Protein AF-B6ILP6-F1 (afdb_monomer)

Radius of gyration: 19.05 Å; Cα contacts (8 Å, |Δi|>4): 87; chains: 1; bounding box: 50×46×53 Å

pLDDT: mean 76.8, std 21.11, range [36.78, 97.5]

Organism: Caenorhabditis briggsae (NCBI:txid6238)

Foldseek 3Di:
DDDPPPPDDPPVVLVVLVVVLVVLLLVLLLVQLVVQLVVCVVPVDGDDGDPVSVVSLVVSVVSCVVSVHPDDPVQSVQQNVVQNVCVVVPVPDDSSDGDHLDPPDPDPDDDDDDDDVDDVVNSVVVNVVSVVVVVVVVVVD

Secondary structure (DSSP, 8-state):
-------PPPHHHHHHHHHHHHHHHHHHHHHHHHHHHHHHHHHSSPPPPPHHHHHHHHHHHHHHHHTT----HHHHHHHHHHHHHHHHH-TT--TT---------S----------SS-HHHHHHHHHHHHHHHHHHHH--

Mean predicted aligned error: 13.1 Å

Nearest PDB structures (foldseek):
  3lcb-assembly2_B  TM=2.635E-01  e=5.347E+00  Escherichia coli O157:H7

Structure (mmCIF, N/CA/C/O backbone):
data_AF-B6ILP6-F1
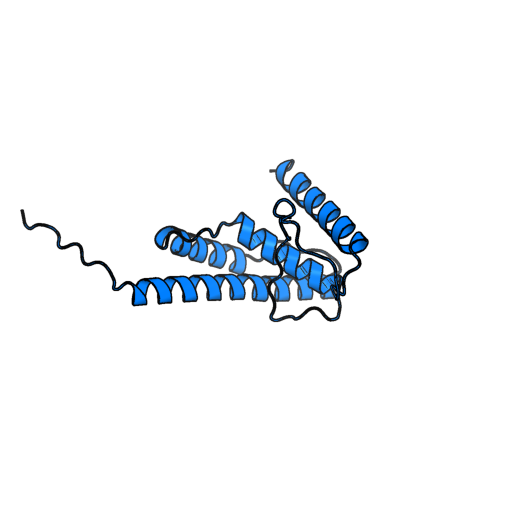#
_entry.id   AF-B6ILP6-F1
#
loop_
_atom_site.group_PDB
_atom_site.id
_atom_site.type_symbol
_atom_site.label_atom_id
_atom_site.label_alt_id
_atom_site.label_comp_id
_atom_site.label_asym_id
_atom_site.label_entity_id
_atom_site.label_seq_id
_atom_site.pdbx_PDB_ins_code
_atom_site.Cartn_x
_atom_site.Cartn_y
_atom_site.Cartn_z
_atom_site.occupancy
_atom_site.B_iso_or_equiv
_atom_site.auth_seq_id
_atom_site.auth_comp_id
_atom_site.auth_asym_id
_atom_site.auth_atom_id
_atom_site.pdbx_PDB_model_num
ATOM 1 N N . MET A 1 1 ? -27.721 17.718 34.772 1.00 44.97 1 MET A N 1
ATOM 2 C CA . MET A 1 1 ? -26.981 17.442 33.519 1.00 44.97 1 MET A CA 1
ATOM 3 C C . MET A 1 1 ? -27.294 16.020 33.078 1.00 44.97 1 MET A C 1
ATOM 5 O O . MET A 1 1 ? -27.098 15.123 33.894 1.00 44.97 1 MET A O 1
ATOM 9 N N . PRO A 1 2 ? -27.834 15.783 31.871 1.00 43.84 2 PRO A N 1
ATOM 10 C CA . PRO A 1 2 ? -28.069 14.422 31.408 1.00 43.84 2 PRO A CA 1
ATOM 11 C C . PRO A 1 2 ? -26.715 13.747 31.157 1.00 43.84 2 PRO A C 1
ATOM 13 O O . PRO A 1 2 ? -25.850 14.297 30.478 1.00 43.84 2 PRO A O 1
ATOM 16 N N . LYS A 1 3 ? -26.517 12.573 31.764 1.00 49.12 3 LYS A N 1
ATOM 17 C CA . LYS A 1 3 ? -25.354 11.709 31.531 1.00 49.12 3 LYS A CA 1
ATOM 18 C C . LYS A 1 3 ? -25.317 11.386 30.036 1.00 49.12 3 LYS A C 1
ATOM 20 O O . LYS A 1 3 ? -26.286 10.827 29.527 1.00 49.12 3 LYS A O 1
ATOM 25 N N . SER A 1 4 ? -24.242 11.746 29.334 1.00 53.19 4 SER A N 1
ATOM 26 C CA . SER A 1 4 ? -24.069 11.326 27.945 1.00 53.19 4 SER A CA 1
ATOM 27 C C . SER A 1 4 ? -24.029 9.799 27.920 1.00 53.19 4 SER A C 1
ATOM 29 O O . SER A 1 4 ? -23.128 9.164 28.470 1.00 53.19 4 SER A O 1
ATOM 31 N N . ALA A 1 5 ? -25.070 9.193 27.353 1.00 52.16 5 ALA A N 1
ATOM 32 C CA . ALA A 1 5 ? -25.086 7.765 27.111 1.00 52.16 5 ALA A CA 1
ATOM 33 C C . ALA A 1 5 ? -23.926 7.461 26.155 1.00 52.16 5 ALA A C 1
ATOM 35 O O . ALA A 1 5 ? -23.897 7.938 25.019 1.00 52.16 5 ALA A O 1
ATOM 36 N N . LYS A 1 6 ? -22.928 6.719 26.643 1.00 55.78 6 LYS A N 1
ATOM 37 C CA . LYS A 1 6 ? -21.855 6.178 25.811 1.00 55.78 6 LYS A CA 1
ATOM 38 C C . LYS A 1 6 ? -22.472 5.092 24.934 1.00 55.78 6 LYS A C 1
ATOM 40 O O . LYS A 1 6 ? -22.505 3.929 25.320 1.00 55.78 6 LYS A O 1
ATOM 45 N N . TYR A 1 7 ? -22.996 5.478 23.778 1.00 59.84 7 TYR A N 1
ATOM 46 C CA . TYR A 1 7 ? -23.354 4.531 22.732 1.00 59.84 7 TYR A CA 1
ATOM 47 C C . TYR A 1 7 ? -22.052 3.953 22.170 1.00 59.84 7 TYR A C 1
ATOM 49 O O . TYR A 1 7 ? -21.372 4.586 21.366 1.00 59.84 7 TYR A O 1
ATOM 57 N N . SER A 1 8 ? -21.652 2.779 22.658 1.00 65.19 8 SER A N 1
ATOM 58 C CA . SER A 1 8 ? -20.558 2.010 22.069 1.00 65.19 8 SER A CA 1
ATOM 59 C C . SER A 1 8 ? -21.081 1.237 20.863 1.00 65.19 8 SER A C 1
ATOM 61 O O . SER A 1 8 ? -22.102 0.555 20.969 1.00 65.19 8 SER A O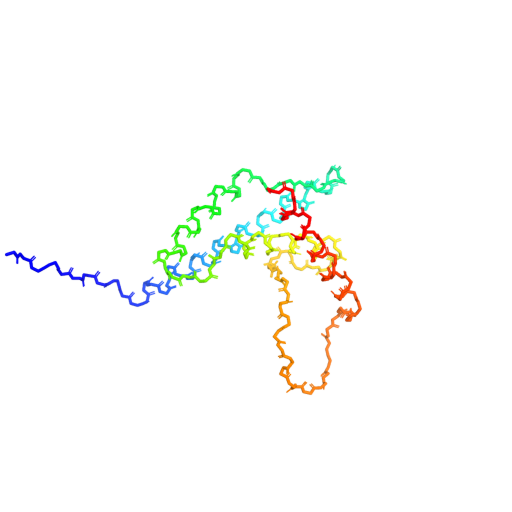 1
ATOM 63 N N . LEU A 1 9 ? -20.378 1.315 19.731 1.00 73.75 9 LEU A N 1
ATOM 64 C CA . LEU A 1 9 ? -20.668 0.462 18.579 1.00 73.75 9 LEU A CA 1
ATOM 65 C C . LEU A 1 9 ? -20.554 -1.023 18.975 1.00 73.75 9 LEU A C 1
ATOM 67 O O . LEU A 1 9 ? -19.674 -1.367 19.771 1.00 73.75 9 LEU A O 1
ATOM 71 N N . PRO A 1 10 ? -21.397 -1.914 18.420 1.00 84.75 10 PRO A N 1
ATOM 72 C CA . PRO A 1 10 ? -21.257 -3.352 18.623 1.00 84.75 10 PRO A CA 1
ATOM 73 C C . PRO A 1 10 ? -19.866 -3.841 18.198 1.00 84.75 10 PRO A C 1
ATOM 75 O O . PRO A 1 10 ? -19.344 -3.406 17.169 1.00 84.75 10 PRO A O 1
ATOM 78 N N . ALA A 1 11 ? -19.284 -4.779 18.950 1.00 84.31 11 ALA A N 1
ATOM 79 C CA . ALA A 1 11 ? -17.940 -5.307 18.685 1.00 84.31 11 ALA A CA 1
ATOM 80 C C . ALA A 1 11 ? -17.785 -5.872 17.259 1.00 84.31 11 ALA A C 1
ATOM 82 O O . ALA A 1 11 ? -16.748 -5.698 16.622 1.00 84.31 11 ALA A O 1
ATOM 83 N N . GLU A 1 12 ? -18.841 -6.488 16.727 1.00 87.25 12 GLU A N 1
ATOM 84 C CA . GLU A 1 12 ? -18.871 -6.994 15.354 1.00 87.25 12 GLU A CA 1
ATOM 85 C C . GLU A 1 12 ? -18.724 -5.874 14.313 1.00 87.25 12 GLU A C 1
ATOM 87 O O . GLU A 1 12 ? -17.987 -6.018 13.340 1.00 87.25 12 GLU A O 1
ATOM 92 N N . HIS A 1 13 ? -19.354 -4.721 14.551 1.00 87.88 13 HIS A N 1
ATOM 93 C CA . HIS A 1 13 ? -19.242 -3.560 13.673 1.00 87.88 13 HIS A CA 1
ATOM 94 C C . HIS A 1 13 ? -17.815 -2.995 13.691 1.00 87.88 13 HIS A C 1
ATOM 96 O O . HIS A 1 13 ? -17.273 -2.646 12.645 1.00 87.88 13 HIS A O 1
ATOM 102 N N . ILE A 1 14 ? -17.177 -2.946 14.866 1.00 86.75 14 ILE A N 1
ATOM 103 C CA . ILE A 1 14 ? -15.781 -2.502 15.003 1.00 86.75 14 ILE A CA 1
ATOM 104 C C . ILE A 1 14 ? -14.859 -3.418 14.193 1.00 86.75 14 ILE A C 1
ATOM 106 O O . ILE A 1 14 ? -14.087 -2.928 13.372 1.00 86.75 14 ILE A O 1
ATOM 110 N N . LYS A 1 15 ? -15.014 -4.740 14.327 1.00 89.94 15 LYS A N 1
ATOM 111 C CA . LYS A 1 15 ? -14.237 -5.717 13.552 1.00 89.94 15 LYS A CA 1
ATOM 112 C C . LYS A 1 15 ? -14.415 -5.534 12.041 1.00 89.94 15 LYS A C 1
ATOM 114 O O . LYS A 1 15 ? -13.433 -5.511 11.306 1.00 89.94 15 LYS A O 1
ATOM 119 N N . GLN A 1 16 ? -15.645 -5.321 11.571 1.00 93.19 16 GLN A N 1
ATOM 120 C CA . GLN A 1 16 ? -15.903 -5.050 10.152 1.00 93.19 16 GLN A CA 1
ATOM 121 C C . GLN A 1 16 ? -15.211 -3.766 9.662 1.00 93.19 16 GLN A C 1
ATOM 123 O O . GLN A 1 16 ? -14.718 -3.721 8.534 1.00 93.19 16 GLN A O 1
ATOM 128 N N . LEU A 1 17 ? -15.161 -2.716 10.488 1.00 92.38 17 LEU A N 1
ATOM 129 C CA . LEU A 1 17 ? -14.448 -1.479 10.155 1.00 92.38 17 LEU A CA 1
ATOM 130 C C . LEU A 1 17 ? -12.933 -1.689 10.096 1.00 92.38 17 LEU A C 1
ATOM 132 O O . LEU A 1 17 ? -12.284 -1.157 9.193 1.00 92.38 17 LEU A O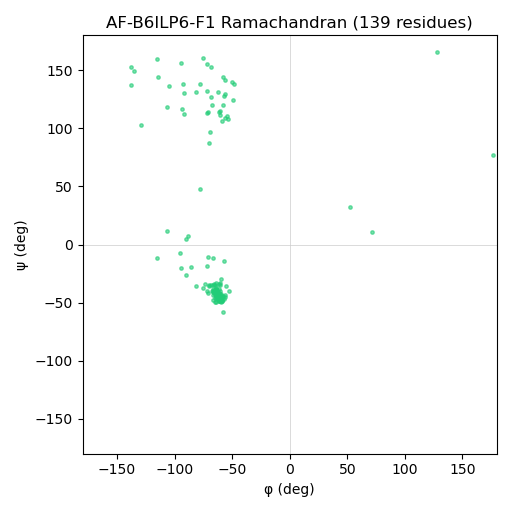 1
ATOM 136 N N . GLU A 1 18 ? -12.380 -2.472 11.022 1.00 92.75 18 GLU A N 1
ATOM 137 C CA . GLU A 1 18 ? -10.968 -2.849 11.016 1.00 92.75 18 GLU A CA 1
ATOM 138 C C . GLU A 1 18 ? -10.602 -3.647 9.763 1.00 92.75 18 GLU A C 1
ATOM 140 O O . GLU A 1 18 ? -9.641 -3.296 9.075 1.00 92.75 18 GLU A O 1
ATOM 145 N N . ASP A 1 19 ? -11.392 -4.667 9.423 1.00 94.19 19 ASP A N 1
ATOM 146 C CA . ASP A 1 19 ? -11.171 -5.515 8.250 1.00 94.19 19 ASP A CA 1
ATOM 147 C C . ASP A 1 19 ? -11.236 -4.697 6.954 1.00 94.19 19 ASP A C 1
ATOM 149 O O . ASP A 1 19 ? -10.353 -4.811 6.100 1.00 94.19 19 ASP A O 1
ATOM 153 N N . ARG A 1 20 ? -12.213 -3.785 6.834 1.00 95.50 20 ARG A N 1
ATOM 154 C CA . ARG A 1 20 ? -12.296 -2.843 5.703 1.00 95.50 20 ARG A CA 1
ATOM 155 C C . ARG A 1 20 ? -11.080 -1.925 5.636 1.00 95.50 20 ARG A C 1
ATOM 157 O O . ARG A 1 20 ? -10.514 -1.742 4.564 1.00 95.50 20 ARG A O 1
ATOM 164 N N . CYS A 1 21 ? -10.646 -1.374 6.770 1.00 95.25 21 CYS A N 1
ATOM 165 C CA . CYS A 1 21 ? -9.466 -0.513 6.811 1.00 95.25 21 CYS A CA 1
ATOM 166 C C . CYS A 1 21 ? -8.205 -1.267 6.355 1.00 95.25 21 CYS A C 1
ATOM 168 O O . CYS A 1 21 ? -7.412 -0.730 5.583 1.00 95.25 21 CYS A O 1
ATOM 170 N N . ARG A 1 22 ? -8.026 -2.521 6.791 1.00 93.69 22 ARG A N 1
ATOM 171 C CA . ARG A 1 22 ? -6.903 -3.377 6.374 1.00 93.69 22 ARG A CA 1
ATOM 172 C C . ARG A 1 22 ? -6.971 -3.726 4.887 1.00 93.69 22 ARG A C 1
ATOM 174 O O . ARG A 1 22 ? -5.939 -3.675 4.217 1.00 93.69 22 ARG A O 1
ATOM 181 N N . ALA A 1 23 ? -8.160 -4.039 4.371 1.00 95.50 23 ALA A N 1
ATOM 182 C CA . ALA A 1 23 ? -8.376 -4.315 2.953 1.00 95.50 23 ALA A CA 1
ATOM 183 C C . ALA A 1 23 ? -8.016 -3.101 2.083 1.00 95.50 23 ALA A C 1
ATOM 185 O O . ALA A 1 23 ? -7.223 -3.226 1.156 1.00 95.50 23 ALA A O 1
ATOM 186 N N . GLU A 1 24 ? -8.477 -1.905 2.449 1.00 97.12 24 GLU A N 1
ATOM 187 C CA . GLU A 1 24 ? -8.139 -0.683 1.715 1.00 97.12 24 GLU A CA 1
ATOM 188 C C . GLU A 1 24 ? -6.645 -0.332 1.802 1.00 97.12 24 GLU A C 1
ATOM 190 O O . GLU A 1 24 ? -6.066 0.160 0.835 1.00 97.12 24 GLU A O 1
ATOM 195 N N . CYS A 1 25 ? -5.978 -0.612 2.930 1.00 95.81 25 CYS A N 1
ATOM 196 C CA . CYS A 1 25 ? -4.521 -0.490 3.017 1.00 95.81 25 CYS A CA 1
ATOM 197 C C . CYS A 1 25 ? -3.810 -1.433 2.039 1.00 95.81 25 CYS A C 1
ATOM 199 O O . CYS A 1 25 ? -2.838 -1.025 1.402 1.00 95.81 25 CYS A O 1
ATOM 201 N N . ARG A 1 26 ? -4.290 -2.674 1.903 1.00 95.69 26 ARG A N 1
ATOM 202 C CA . ARG A 1 26 ? -3.779 -3.628 0.912 1.00 95.69 26 ARG A CA 1
ATOM 203 C C . ARG A 1 26 ? -3.992 -3.110 -0.510 1.00 95.69 26 ARG A C 1
ATOM 205 O O . ARG A 1 26 ? -3.044 -3.128 -1.289 1.00 95.69 26 ARG A O 1
ATOM 212 N N . ASP A 1 27 ? -5.175 -2.599 -0.827 1.00 97.25 27 ASP A N 1
ATOM 213 C CA . ASP A 1 27 ? -5.485 -2.076 -2.162 1.00 97.25 27 ASP A CA 1
ATOM 214 C C . ASP A 1 27 ? -4.627 -0.859 -2.507 1.00 97.25 27 ASP A C 1
ATOM 216 O O . ASP A 1 27 ? -4.049 -0.790 -3.591 1.00 97.25 27 ASP A O 1
ATOM 220 N N . LEU A 1 28 ? -4.441 0.061 -1.557 1.00 97.31 28 LEU A N 1
ATOM 221 C CA . LEU A 1 28 ? -3.524 1.185 -1.711 1.00 97.31 28 LEU A CA 1
ATOM 222 C C . LEU A 1 28 ? -2.100 0.705 -2.041 1.00 97.31 28 LEU A C 1
ATOM 224 O O . LEU A 1 28 ? -1.445 1.290 -2.909 1.00 97.31 28 LEU A O 1
ATOM 228 N N . ILE A 1 29 ? -1.613 -0.343 -1.366 1.00 96.44 29 ILE A N 1
ATOM 229 C CA . ILE A 1 29 ? -0.277 -0.895 -1.614 1.00 96.44 29 ILE A CA 1
ATOM 230 C C . ILE A 1 29 ? -0.189 -1.479 -3.025 1.00 96.44 29 ILE A C 1
ATOM 232 O O . ILE A 1 29 ? 0.733 -1.130 -3.761 1.00 96.44 29 ILE A O 1
ATOM 236 N N . LEU A 1 30 ? -1.152 -2.319 -3.412 1.00 96.38 30 LEU A N 1
ATOM 237 C CA . LEU A 1 30 ? -1.172 -2.989 -4.713 1.00 96.38 30 LEU A CA 1
ATOM 238 C C . LEU A 1 30 ? -1.302 -1.989 -5.867 1.00 96.38 30 LEU A C 1
ATOM 240 O O . LEU A 1 30 ? -0.465 -1.996 -6.764 1.00 96.38 30 LEU A O 1
ATOM 244 N N . CYS A 1 31 ? -2.261 -1.064 -5.801 1.00 96.75 31 CYS A N 1
ATOM 245 C CA . CYS A 1 31 ? -2.460 -0.041 -6.829 1.00 96.75 31 CYS A CA 1
ATOM 246 C C . CYS A 1 31 ? -1.230 0.861 -6.984 1.00 96.75 31 CYS A C 1
ATOM 248 O O . CYS A 1 31 ? -0.849 1.233 -8.095 1.00 96.75 31 CYS A O 1
ATOM 250 N N . THR A 1 32 ? -0.590 1.230 -5.868 1.00 96.00 32 THR A N 1
ATOM 251 C CA . THR A 1 32 ? 0.644 2.027 -5.919 1.00 96.00 32 THR A CA 1
ATOM 252 C C . THR A 1 32 ? 1.782 1.223 -6.538 1.00 96.00 32 THR A C 1
ATOM 254 O O . THR A 1 32 ? 2.544 1.762 -7.342 1.00 96.00 32 THR A O 1
ATOM 257 N N . ALA A 1 33 ? 1.887 -0.060 -6.188 1.00 94.19 33 ALA A N 1
ATOM 258 C CA . ALA A 1 33 ? 2.899 -0.948 -6.733 1.00 94.19 33 ALA A CA 1
ATOM 259 C C . ALA A 1 33 ? 2.738 -1.151 -8.242 1.00 94.19 33 ALA A C 1
ATOM 261 O O . ALA A 1 33 ? 3.722 -1.038 -8.967 1.00 94.19 33 ALA A O 1
ATOM 262 N N . ASP A 1 34 ? 1.511 -1.361 -8.719 1.00 94.38 34 ASP A N 1
ATOM 263 C CA . ASP A 1 34 ? 1.206 -1.505 -10.144 1.00 94.38 34 ASP A CA 1
ATOM 264 C C . ASP A 1 34 ? 1.589 -0.246 -10.930 1.00 94.38 34 ASP A C 1
ATOM 266 O O . ASP A 1 34 ? 2.244 -0.332 -11.971 1.00 94.38 34 ASP A O 1
ATOM 270 N N . PHE A 1 35 ? 1.244 0.937 -10.408 1.00 94.81 35 PHE A N 1
ATOM 271 C CA . PHE A 1 35 ? 1.611 2.209 -11.030 1.00 94.81 35 PHE A CA 1
ATOM 272 C C . PHE A 1 35 ? 3.131 2.387 -11.123 1.00 94.81 35 PHE A C 1
ATOM 274 O O . PHE A 1 35 ? 3.650 2.744 -12.181 1.00 94.81 35 PHE A O 1
ATOM 281 N N . LEU A 1 36 ? 3.853 2.146 -10.026 1.00 92.81 36 LEU A N 1
ATOM 282 C CA . LEU A 1 36 ? 5.302 2.336 -9.983 1.00 92.81 36 LEU A CA 1
ATOM 283 C C . LEU A 1 36 ? 6.046 1.285 -10.816 1.00 92.81 36 LEU A C 1
ATOM 285 O O . LEU A 1 36 ? 7.030 1.618 -11.473 1.00 92.81 36 LEU A O 1
ATOM 289 N N . GLU A 1 37 ? 5.558 0.044 -10.856 1.00 91.56 37 GLU A N 1
ATOM 290 C CA . GLU A 1 37 ? 6.097 -0.991 -11.738 1.00 91.56 37 GLU A CA 1
ATOM 291 C C . GLU A 1 37 ? 5.898 -0.618 -13.214 1.00 91.56 37 GLU A C 1
ATOM 293 O O . GLU A 1 37 ? 6.840 -0.705 -14.004 1.00 91.56 37 GLU A O 1
ATOM 298 N N . PHE A 1 38 ? 4.697 -0.164 -13.590 1.00 92.00 38 PHE A N 1
ATOM 299 C CA . PHE A 1 38 ? 4.415 0.319 -14.942 1.00 92.00 38 PHE A CA 1
ATOM 300 C C . PHE A 1 38 ? 5.318 1.497 -15.321 1.00 92.00 38 PHE A C 1
ATOM 302 O O . PHE A 1 38 ? 5.912 1.499 -16.400 1.00 92.00 38 PHE A O 1
ATOM 309 N N . TYR A 1 39 ? 5.452 2.478 -14.425 1.00 92.69 39 TYR A N 1
ATOM 310 C CA . TYR A 1 39 ? 6.308 3.638 -14.643 1.00 92.69 39 TYR A CA 1
ATOM 311 C C . TYR A 1 39 ? 7.760 3.214 -14.881 1.00 92.69 39 TYR A C 1
ATOM 313 O O . TYR A 1 39 ? 8.368 3.633 -15.865 1.00 92.69 39 TYR A O 1
ATOM 321 N N . TYR A 1 40 ? 8.294 2.332 -14.032 1.00 90.56 40 TYR A N 1
ATOM 322 C CA . TYR A 1 40 ? 9.656 1.823 -14.166 1.00 90.56 40 TYR A CA 1
ATOM 323 C C . TYR A 1 40 ? 9.865 1.102 -15.502 1.00 90.56 40 TYR A C 1
ATOM 325 O O . TYR A 1 40 ? 10.835 1.378 -16.201 1.00 90.56 40 TYR A O 1
ATOM 333 N N . LYS A 1 41 ? 8.929 0.235 -15.913 1.00 89.50 41 LYS A N 1
ATOM 334 C CA . LYS A 1 41 ? 9.003 -0.461 -17.211 1.00 89.50 41 LYS A CA 1
ATOM 335 C C . LYS A 1 41 ? 8.981 0.496 -18.401 1.00 89.50 41 LYS A C 1
ATOM 337 O O . LYS A 1 41 ? 9.614 0.220 -19.413 1.00 89.50 41 LYS A O 1
ATOM 342 N N . ARG A 1 42 ? 8.248 1.606 -18.291 1.00 93.31 42 ARG A N 1
ATOM 343 C CA . ARG A 1 42 ? 8.104 2.590 -19.369 1.00 93.31 42 ARG A CA 1
ATOM 344 C C . ARG A 1 42 ? 9.275 3.570 -19.458 1.00 93.31 42 ARG A C 1
ATOM 346 O O . ARG A 1 42 ? 9.618 3.986 -20.559 1.00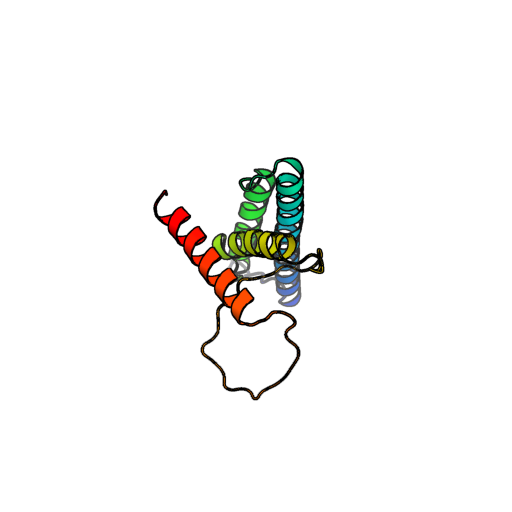 93.31 42 ARG A O 1
ATOM 353 N N . HIS A 1 43 ? 9.847 3.968 -18.324 1.00 91.38 43 HIS A N 1
ATOM 354 C CA . HIS A 1 43 ? 10.815 5.069 -18.248 1.00 91.38 43 HIS A CA 1
ATOM 355 C C . HIS A 1 43 ? 12.226 4.641 -17.821 1.00 91.38 43 HIS A C 1
ATOM 357 O O . HIS A 1 43 ? 13.153 5.438 -17.925 1.00 91.38 43 HIS A O 1
ATOM 363 N N . GLY A 1 44 ? 12.406 3.408 -17.340 1.00 88.12 44 GLY A N 1
ATOM 364 C CA . GLY A 1 44 ? 13.697 2.884 -16.886 1.00 88.12 44 GLY A CA 1
ATOM 365 C C . GLY A 1 44 ? 14.206 3.486 -15.572 1.00 88.12 44 GLY A C 1
ATOM 366 O O . GLY A 1 44 ? 15.364 3.278 -15.219 1.00 88.12 44 GLY A O 1
ATOM 367 N N . CYS A 1 45 ? 13.376 4.240 -14.844 1.00 84.50 45 CYS A N 1
ATOM 368 C CA . CYS A 1 45 ? 13.756 4.895 -13.594 1.00 84.50 45 CYS A CA 1
ATOM 369 C C . CYS A 1 45 ? 12.669 4.783 -12.517 1.00 84.50 45 CYS A C 1
ATOM 371 O O . CYS A 1 45 ? 11.478 4.647 -12.812 1.00 84.50 45 CYS A O 1
ATOM 373 N N . ASP A 1 46 ? 13.091 4.825 -11.251 1.00 82.50 46 ASP A N 1
ATOM 374 C CA . ASP A 1 46 ? 12.182 4.788 -10.105 1.00 82.50 46 ASP A CA 1
ATOM 375 C C . ASP A 1 46 ? 11.418 6.121 -9.981 1.00 82.50 46 ASP A C 1
ATOM 377 O O . ASP A 1 46 ? 12.007 7.203 -10.018 1.00 82.50 46 ASP A O 1
ATOM 381 N N . ALA A 1 47 ? 10.097 6.045 -9.802 1.00 83.75 47 ALA A N 1
ATOM 382 C CA . ALA A 1 47 ? 9.251 7.206 -9.532 1.00 83.75 47 ALA A CA 1
ATOM 383 C C . ALA A 1 47 ? 9.025 7.422 -8.031 1.00 83.75 47 ALA A C 1
ATOM 385 O O . ALA A 1 47 ? 9.058 6.499 -7.215 1.00 83.75 47 ALA A O 1
ATOM 386 N N . THR A 1 48 ? 8.715 8.669 -7.673 1.00 88.19 48 THR A N 1
ATOM 387 C CA . THR A 1 48 ? 8.186 8.987 -6.342 1.00 88.19 48 THR A CA 1
ATOM 388 C C . THR A 1 48 ? 6.720 8.564 -6.220 1.00 88.19 48 THR A C 1
ATOM 390 O O . THR A 1 48 ? 6.020 8.388 -7.219 1.00 88.19 48 THR A O 1
ATOM 393 N N . LEU A 1 49 ? 6.228 8.424 -4.982 1.00 89.94 49 LEU A N 1
ATOM 394 C CA . LEU A 1 49 ? 4.822 8.097 -4.736 1.00 89.94 49 LEU A CA 1
ATOM 395 C C . LEU A 1 49 ? 3.889 9.122 -5.411 1.00 89.94 49 LEU A C 1
ATOM 397 O O . LEU A 1 49 ? 4.039 10.329 -5.168 1.00 89.94 49 LEU A O 1
ATOM 401 N N . PRO A 1 50 ? 2.886 8.674 -6.187 1.00 92.75 50 PRO A N 1
ATOM 402 C CA . PRO A 1 50 ? 1.964 9.581 -6.850 1.00 92.75 50 PRO A CA 1
ATOM 403 C C . PRO A 1 50 ? 1.068 10.307 -5.835 1.00 92.75 50 PRO A C 1
ATOM 405 O O . PRO A 1 50 ? 0.763 9.801 -4.750 1.00 92.75 50 PRO A O 1
ATOM 408 N N . ASN A 1 51 ? 0.610 11.509 -6.191 1.00 94.31 51 ASN A N 1
ATOM 409 C CA . ASN A 1 51 ? -0.157 12.368 -5.280 1.00 94.31 51 ASN A CA 1
ATOM 410 C C . ASN A 1 51 ? -1.464 11.729 -4.792 1.00 94.31 51 ASN A C 1
ATOM 412 O O . ASN A 1 51 ? -1.843 11.932 -3.638 1.00 94.31 51 ASN A O 1
ATOM 416 N N . TRP A 1 52 ? -2.137 10.937 -5.631 1.00 96.00 52 TRP A N 1
ATOM 417 C CA . TRP A 1 52 ? -3.344 10.211 -5.230 1.00 96.00 52 TRP A CA 1
ATOM 418 C C . TRP A 1 52 ? -3.046 9.190 -4.119 1.00 96.00 52 TRP A C 1
ATOM 420 O O . TRP A 1 52 ? -3.795 9.121 -3.146 1.00 96.00 52 TRP A O 1
ATOM 430 N N . SER A 1 53 ? -1.907 8.490 -4.190 1.00 96.31 53 SER A N 1
ATOM 431 C CA . SER A 1 53 ? -1.483 7.513 -3.176 1.00 96.31 53 SER A CA 1
ATOM 432 C C . SER A 1 53 ? -1.179 8.211 -1.852 1.00 96.31 53 SER A C 1
ATOM 434 O O . SER A 1 53 ? -1.663 7.800 -0.799 1.00 96.31 53 SER A O 1
ATOM 436 N N . LYS A 1 54 ? -0.481 9.356 -1.896 1.00 95.12 54 LYS A N 1
ATOM 437 C CA . LYS A 1 54 ? -0.206 10.178 -0.703 1.00 95.12 54 LYS A CA 1
ATOM 438 C C . LYS A 1 54 ? -1.489 10.644 -0.007 1.00 95.12 54 LYS A C 1
ATOM 440 O O . LYS A 1 54 ? -1.567 10.578 1.219 1.00 95.12 54 LYS A O 1
ATOM 445 N N . LYS A 1 55 ? -2.487 11.105 -0.772 1.00 96.88 55 LYS A N 1
ATOM 446 C CA . LYS A 1 55 ? -3.786 11.550 -0.237 1.00 96.88 55 LYS A CA 1
ATOM 447 C C . LYS A 1 55 ? -4.573 10.390 0.374 1.00 96.88 55 LYS A C 1
ATOM 449 O O . LYS A 1 55 ? -5.037 10.507 1.507 1.00 96.88 55 LYS A O 1
ATOM 454 N N . TRP A 1 56 ? -4.670 9.266 -0.334 1.00 97.50 56 TRP A N 1
ATOM 455 C CA . TRP A 1 56 ? -5.375 8.078 0.151 1.00 97.50 56 TRP A CA 1
ATOM 456 C C . TRP A 1 56 ? -4.719 7.512 1.416 1.00 97.50 56 TRP A C 1
ATOM 458 O O . TRP A 1 56 ? -5.397 7.254 2.409 1.00 97.50 56 TRP A O 1
ATOM 468 N N . MET A 1 57 ? -3.388 7.439 1.441 1.00 96.88 57 MET A N 1
ATOM 469 C CA . MET A 1 57 ? -2.625 7.039 2.621 1.00 96.88 57 MET A CA 1
ATOM 470 C C . MET A 1 57 ? -2.936 7.920 3.836 1.00 96.88 57 MET A C 1
ATOM 472 O O . MET A 1 57 ? -3.158 7.397 4.922 1.00 96.88 57 MET A O 1
ATOM 476 N N . THR A 1 58 ? -2.985 9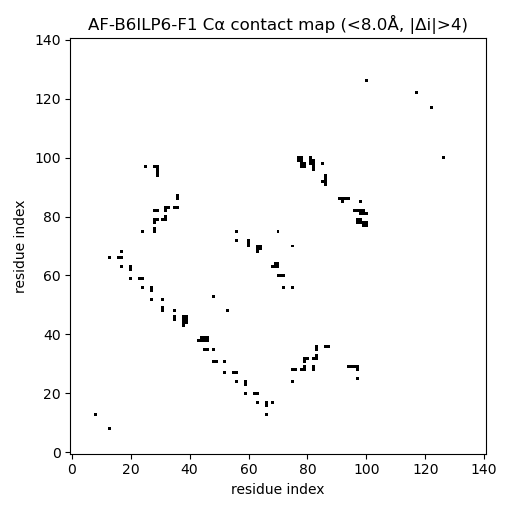.246 3.677 1.00 96.44 58 THR A N 1
ATOM 477 C CA . THR A 1 58 ? -3.327 10.156 4.783 1.00 96.44 58 THR A CA 1
ATOM 478 C C . THR A 1 58 ? -4.733 9.885 5.332 1.00 96.44 58 THR A C 1
ATOM 480 O O . THR A 1 58 ? -4.898 9.825 6.550 1.00 96.44 58 THR A O 1
ATOM 483 N N . HIS A 1 59 ? -5.726 9.645 4.468 1.00 96.12 59 HIS A N 1
ATOM 484 C CA . HIS A 1 59 ? -7.078 9.268 4.903 1.00 96.12 59 HIS A CA 1
ATOM 485 C C . HIS A 1 59 ? -7.107 7.936 5.666 1.00 96.12 59 HIS A C 1
ATOM 487 O O . HIS A 1 59 ? -7.748 7.837 6.714 1.00 96.12 59 HIS A O 1
ATOM 493 N N . LEU A 1 60 ? -6.397 6.920 5.169 1.00 96.00 60 LEU A N 1
ATOM 494 C CA . LEU A 1 60 ? -6.343 5.605 5.808 1.00 96.00 60 LEU A CA 1
ATOM 495 C C . LEU A 1 60 ? -5.637 5.644 7.161 1.00 96.00 60 LEU A C 1
ATOM 497 O O . LEU A 1 60 ? -6.104 5.007 8.098 1.00 96.00 60 LEU A O 1
ATOM 501 N N . LEU A 1 61 ? -4.566 6.428 7.298 1.00 95.19 61 LEU A N 1
ATOM 502 C CA . LEU A 1 61 ? -3.880 6.605 8.580 1.00 95.19 61 LEU A CA 1
ATOM 503 C C . LEU A 1 61 ? -4.782 7.274 9.622 1.00 95.19 61 LEU A C 1
ATOM 505 O O . LEU A 1 61 ? -4.768 6.870 10.781 1.00 95.19 61 LEU A O 1
ATOM 509 N N . GLY A 1 62 ? -5.608 8.243 9.213 1.00 93.88 62 GLY A N 1
ATOM 510 C CA . GLY A 1 62 ? -6.614 8.837 10.096 1.00 93.88 62 GLY A CA 1
ATOM 511 C C . GLY A 1 62 ? -7.592 7.790 10.636 1.00 93.88 62 GLY A C 1
ATOM 512 O O . GLY A 1 62 ? -7.785 7.691 11.845 1.00 93.88 62 GLY A O 1
ATOM 513 N N . ARG A 1 63 ? -8.143 6.950 9.751 1.00 93.69 63 ARG A N 1
ATOM 514 C CA . ARG A 1 63 ? -9.065 5.864 10.129 1.00 93.69 63 ARG A CA 1
ATOM 515 C C . ARG A 1 63 ? -8.402 4.792 10.989 1.00 93.69 63 ARG A C 1
ATOM 517 O O . ARG A 1 63 ? -8.985 4.371 11.982 1.00 93.69 63 ARG A O 1
ATOM 524 N N . ALA A 1 64 ? -7.192 4.375 10.631 1.00 93.31 64 ALA A N 1
ATOM 525 C CA . ALA A 1 64 ? -6.425 3.394 11.387 1.00 93.31 64 ALA A CA 1
ATOM 526 C C . ALA A 1 64 ? -6.164 3.870 12.821 1.00 93.31 64 ALA A C 1
ATOM 528 O O . ALA A 1 64 ? -6.358 3.097 13.754 1.00 93.31 64 ALA A O 1
ATOM 529 N N . ASN A 1 65 ? -5.818 5.149 13.001 1.00 93.44 65 ASN A N 1
ATOM 530 C CA . ASN A 1 65 ? -5.639 5.745 14.324 1.00 93.44 65 ASN A CA 1
ATOM 531 C C . ASN A 1 65 ? -6.941 5.736 15.137 1.00 93.44 65 ASN A C 1
ATOM 533 O O . ASN A 1 65 ? -6.922 5.361 16.303 1.00 93.44 65 ASN A O 1
ATOM 537 N N . THR A 1 66 ? -8.082 6.092 14.532 1.00 92.50 66 THR A N 1
ATOM 538 C CA . THR A 1 66 ? -9.393 6.028 15.209 1.00 92.50 66 THR A CA 1
ATOM 539 C C . THR A 1 66 ? -9.758 4.606 15.647 1.00 92.50 66 THR A C 1
ATOM 541 O O . THR A 1 66 ? -10.400 4.427 16.677 1.00 92.50 66 THR A O 1
ATOM 544 N N . LEU A 1 67 ? -9.333 3.600 14.880 1.00 90.69 67 LEU A N 1
ATOM 545 C CA . LEU A 1 67 ? -9.560 2.180 15.154 1.00 90.69 67 LEU A CA 1
ATOM 546 C C . LEU A 1 67 ? -8.441 1.530 15.994 1.00 90.69 67 LEU A C 1
ATOM 548 O O . LEU A 1 67 ? -8.468 0.322 16.193 1.00 90.69 67 LEU A O 1
ATOM 552 N N . ASN A 1 68 ? -7.452 2.293 16.478 1.00 90.44 68 ASN A N 1
ATOM 553 C CA . ASN A 1 68 ? -6.273 1.784 17.200 1.00 90.44 68 ASN A CA 1
ATOM 554 C C . ASN A 1 68 ? -5.514 0.663 16.460 1.00 90.44 68 ASN A C 1
ATOM 556 O O . ASN A 1 68 ? -4.928 -0.232 17.071 1.00 90.44 68 ASN A O 1
ATOM 560 N N . LEU A 1 69 ? -5.506 0.707 15.127 1.00 88.06 69 LEU A N 1
ATOM 561 C CA . LEU A 1 69 ? -4.775 -0.251 14.311 1.00 88.06 69 LEU A CA 1
ATOM 562 C C . LEU A 1 69 ? -3.278 0.098 14.292 1.00 88.06 69 LEU A C 1
ATOM 564 O O . LEU A 1 69 ? -2.929 1.262 14.088 1.00 88.06 69 LEU A O 1
ATOM 568 N N . PRO A 1 70 ? -2.366 -0.890 14.392 1.00 90.38 70 PRO A N 1
ATOM 569 C CA . PRO A 1 70 ? -0.917 -0.667 14.352 1.00 90.38 70 PRO A CA 1
ATOM 570 C C . PRO A 1 70 ? -0.406 -0.430 12.915 1.00 90.38 70 PRO A C 1
ATOM 572 O O . PRO A 1 70 ? 0.557 -1.048 12.464 1.00 90.38 70 PRO A O 1
ATOM 575 N N . ILE A 1 71 ? -1.073 0.442 12.156 1.00 88.94 71 ILE A N 1
ATOM 576 C CA . ILE A 1 71 ? -0.746 0.777 10.768 1.00 88.94 71 ILE A CA 1
ATOM 577 C C . ILE A 1 71 ? -0.119 2.167 10.749 1.00 88.94 71 ILE A C 1
ATOM 579 O O . ILE A 1 71 ? -0.753 3.159 11.091 1.00 88.94 71 ILE A O 1
ATOM 583 N N . THR A 1 72 ? 1.134 2.249 10.306 1.00 90.50 72 THR A N 1
ATOM 584 C CA . THR A 1 72 ? 1.874 3.513 10.224 1.00 90.50 72 THR A CA 1
ATOM 585 C C . THR A 1 72 ? 2.210 3.868 8.782 1.00 90.50 72 THR A C 1
ATOM 587 O O . THR A 1 72 ? 2.286 3.003 7.904 1.00 90.50 72 THR A O 1
ATOM 590 N N . ARG A 1 73 ? 2.496 5.155 8.534 1.00 91.75 73 ARG A N 1
ATOM 591 C CA . ARG A 1 73 ? 2.997 5.635 7.234 1.00 91.75 73 ARG A CA 1
ATOM 592 C C . ARG A 1 73 ? 4.224 4.841 6.781 1.00 91.75 73 ARG A C 1
ATOM 594 O O . ARG A 1 73 ? 4.334 4.502 5.604 1.00 91.75 73 ARG A O 1
ATOM 601 N N . LYS A 1 74 ? 5.119 4.530 7.726 1.00 89.56 74 LYS A N 1
ATOM 602 C CA . LYS A 1 74 ? 6.341 3.758 7.483 1.00 89.56 74 LYS A CA 1
ATOM 603 C C . LYS A 1 74 ? 6.013 2.352 6.982 1.00 89.56 74 LYS A C 1
ATOM 605 O O . LYS A 1 74 ? 6.539 1.968 5.946 1.00 89.56 74 LYS A O 1
ATOM 610 N N . ILE A 1 75 ? 5.103 1.640 7.653 1.00 90.00 75 ILE A N 1
ATOM 611 C CA . ILE A 1 75 ? 4.683 0.284 7.259 1.00 90.00 75 ILE A CA 1
ATOM 612 C C . ILE A 1 75 ? 4.100 0.282 5.843 1.00 90.00 75 ILE A C 1
ATOM 614 O O . ILE A 1 75 ? 4.524 -0.519 5.015 1.00 90.00 75 ILE A O 1
ATOM 618 N N . LEU A 1 76 ? 3.173 1.198 5.543 1.00 92.31 76 LEU A N 1
ATOM 619 C CA . LEU A 1 76 ? 2.543 1.269 4.219 1.00 92.31 76 LEU A CA 1
ATOM 620 C C . LEU A 1 76 ? 3.566 1.571 3.120 1.00 92.31 76 LEU A C 1
ATOM 622 O O . LEU A 1 76 ? 3.606 0.882 2.105 1.00 92.31 76 LEU A O 1
ATOM 626 N N . THR A 1 77 ? 4.430 2.559 3.352 1.00 91.19 77 THR A N 1
ATOM 627 C CA . THR A 1 77 ? 5.464 2.960 2.389 1.00 91.19 77 THR A CA 1
ATOM 628 C C . THR A 1 77 ? 6.462 1.827 2.147 1.00 91.19 77 THR A C 1
ATOM 630 O O . THR A 1 77 ? 6.770 1.507 1.001 1.00 91.19 77 THR A O 1
ATOM 633 N N . GLN A 1 78 ? 6.937 1.177 3.213 1.00 89.44 78 GLN A N 1
ATOM 634 C CA . GLN A 1 78 ? 7.854 0.043 3.103 1.00 89.44 78 GLN A CA 1
ATOM 635 C C . GLN A 1 78 ? 7.212 -1.125 2.354 1.00 89.44 78 GLN A C 1
ATOM 637 O O . GLN A 1 78 ? 7.854 -1.692 1.477 1.00 89.44 78 GLN A O 1
ATOM 642 N N . ALA A 1 79 ? 5.949 -1.447 2.636 1.00 91.56 79 ALA A N 1
ATOM 643 C CA . ALA A 1 79 ? 5.232 -2.511 1.942 1.00 91.56 79 ALA A CA 1
ATOM 644 C C . ALA A 1 79 ? 5.065 -2.224 0.441 1.00 91.56 79 ALA A C 1
ATOM 646 O O . ALA A 1 79 ? 5.263 -3.125 -0.371 1.00 91.56 79 ALA A O 1
ATOM 647 N N . MET A 1 80 ? 4.770 -0.977 0.051 1.00 93.44 80 MET A N 1
ATOM 648 C CA . MET A 1 80 ? 4.708 -0.562 -1.361 1.00 93.44 80 MET A CA 1
ATOM 649 C C . MET A 1 80 ? 6.027 -0.810 -2.081 1.00 93.44 80 MET A C 1
ATOM 651 O O . MET A 1 80 ? 6.067 -1.556 -3.059 1.00 93.44 80 MET A O 1
ATOM 655 N N . PHE A 1 81 ? 7.112 -0.217 -1.582 1.00 90.56 81 PHE A N 1
ATOM 656 C CA . PHE A 1 81 ? 8.415 -0.327 -2.232 1.00 90.56 81 PHE A CA 1
ATOM 657 C C . PHE A 1 81 ? 8.945 -1.758 -2.215 1.00 90.56 81 PHE A C 1
ATOM 659 O O . PHE A 1 81 ? 9.473 -2.221 -3.222 1.00 90.56 81 PHE A O 1
ATOM 666 N N . PHE A 1 82 ? 8.748 -2.491 -1.121 1.00 91.75 82 PHE A N 1
ATOM 667 C CA . PHE A 1 82 ? 9.138 -3.893 -1.044 1.00 91.75 82 PHE A CA 1
ATOM 668 C C . PHE A 1 82 ? 8.363 -4.750 -2.049 1.00 91.75 82 PHE A C 1
ATOM 670 O O . PHE A 1 82 ? 8.969 -5.528 -2.780 1.00 91.75 82 PHE A O 1
ATOM 677 N N . THR A 1 83 ? 7.045 -4.558 -2.154 1.00 93.62 83 THR A N 1
ATOM 678 C CA . THR A 1 83 ? 6.191 -5.249 -3.134 1.00 93.62 83 THR A CA 1
ATOM 679 C C . THR A 1 83 ? 6.665 -5.006 -4.565 1.00 93.62 83 THR A C 1
ATOM 681 O O . THR A 1 83 ? 6.819 -5.962 -5.323 1.00 93.62 83 THR A O 1
ATOM 684 N N . ILE A 1 84 ? 6.961 -3.755 -4.928 1.00 92.00 84 ILE A N 1
ATOM 685 C CA . ILE A 1 84 ? 7.484 -3.411 -6.261 1.00 92.00 84 ILE A CA 1
ATOM 686 C C . ILE A 1 84 ? 8.810 -4.115 -6.511 1.00 92.00 84 ILE A C 1
ATOM 688 O O . ILE A 1 84 ? 8.996 -4.744 -7.548 1.00 92.00 84 ILE A O 1
ATOM 692 N N . ARG A 1 85 ? 9.726 -4.044 -5.545 1.00 89.75 85 ARG A N 1
ATOM 693 C CA . ARG A 1 85 ? 11.049 -4.646 -5.668 1.00 89.75 85 ARG A CA 1
ATOM 694 C C . ARG A 1 85 ? 10.976 -6.166 -5.808 1.00 89.75 85 ARG A C 1
ATOM 696 O O . ARG A 1 85 ? 11.692 -6.713 -6.639 1.00 89.75 85 ARG A O 1
ATOM 703 N N . VAL A 1 86 ? 10.096 -6.845 -5.073 1.00 91.25 86 VAL A N 1
ATOM 704 C CA . VAL A 1 86 ? 9.853 -8.286 -5.255 1.00 91.25 86 VAL A CA 1
ATOM 705 C C . VAL A 1 86 ? 9.377 -8.566 -6.682 1.00 91.25 86 VAL A C 1
ATOM 707 O O . VAL A 1 86 ? 9.977 -9.385 -7.366 1.00 91.25 86 VAL A O 1
ATOM 710 N N . ARG A 1 87 ? 8.375 -7.836 -7.183 1.00 91.44 87 ARG A N 1
ATOM 711 C CA . ARG A 1 87 ? 7.849 -8.035 -8.547 1.00 91.44 87 ARG A CA 1
ATOM 712 C C . ARG A 1 87 ? 8.855 -7.727 -9.653 1.00 91.44 87 ARG A C 1
ATOM 714 O O . ARG A 1 87 ? 8.823 -8.367 -10.695 1.00 91.44 87 ARG A O 1
ATOM 721 N N . GLN A 1 88 ? 9.743 -6.759 -9.433 1.00 87.81 88 GLN A N 1
ATOM 722 C CA . GLN A 1 88 ? 10.817 -6.426 -10.371 1.00 87.81 88 GLN A CA 1
ATOM 723 C C . GLN A 1 88 ? 11.900 -7.513 -10.432 1.00 87.81 88 GLN A C 1
ATOM 725 O O . GLN A 1 88 ? 12.471 -7.730 -11.494 1.00 87.81 88 GLN A O 1
ATOM 730 N N . ASN A 1 89 ? 12.198 -8.178 -9.311 1.00 88.12 89 ASN A N 1
ATOM 731 C CA . ASN A 1 89 ? 13.272 -9.177 -9.231 1.00 88.12 89 ASN A CA 1
ATOM 732 C C . ASN A 1 89 ? 12.787 -10.617 -9.455 1.00 88.12 89 ASN A C 1
ATOM 734 O O . ASN A 1 89 ? 13.594 -11.489 -9.769 1.00 88.12 89 ASN A O 1
ATOM 738 N N . PHE A 1 90 ? 11.490 -10.880 -9.291 1.00 88.31 90 PHE A N 1
ATOM 739 C CA . PHE A 1 90 ? 10.912 -12.216 -9.381 1.00 88.31 90 PHE A CA 1
ATOM 740 C C . PHE A 1 90 ? 9.706 -12.218 -10.323 1.00 88.31 90 PHE A C 1
ATOM 742 O O . PHE A 1 90 ? 8.608 -11.809 -9.956 1.00 88.31 90 PHE A O 1
ATOM 749 N N . GLU A 1 91 ? 9.907 -12.727 -11.538 1.00 84.25 91 GLU A N 1
ATOM 750 C CA . GLU A 1 91 ? 8.902 -12.732 -12.613 1.00 84.25 91 GLU A CA 1
ATOM 751 C C . GLU A 1 91 ? 7.614 -13.497 -12.253 1.00 84.25 91 GLU A C 1
ATOM 753 O O . GLU A 1 91 ? 6.523 -13.135 -12.688 1.00 84.25 91 GLU A O 1
ATOM 758 N N . HIS A 1 92 ? 7.728 -14.513 -11.394 1.00 88.44 92 HIS A N 1
ATOM 759 C CA . HIS A 1 92 ? 6.615 -15.334 -10.905 1.00 88.44 92 HIS A CA 1
ATOM 760 C C . HIS A 1 92 ? 5.935 -14.769 -9.645 1.00 88.44 92 HIS A C 1
ATOM 762 O O . HIS A 1 92 ? 5.105 -15.449 -9.042 1.00 88.44 92 HIS A O 1
ATOM 768 N N . ALA A 1 93 ? 6.295 -13.560 -9.198 1.00 89.06 93 ALA A N 1
ATOM 769 C CA . ALA A 1 93 ? 5.657 -12.940 -8.043 1.00 89.06 93 ALA A CA 1
ATOM 770 C C . ALA A 1 93 ? 4.160 -12.701 -8.302 1.00 89.06 93 ALA A C 1
ATOM 772 O O . ALA A 1 93 ? 3.767 -12.117 -9.317 1.00 89.06 93 ALA A O 1
ATOM 773 N N . ASP A 1 94 ? 3.318 -13.108 -7.350 1.00 89.50 94 ASP A N 1
ATOM 774 C CA . ASP A 1 94 ? 1.879 -12.882 -7.421 1.00 89.50 94 ASP A CA 1
ATOM 775 C C . ASP A 1 94 ? 1.565 -11.382 -7.302 1.00 89.50 94 ASP A C 1
ATOM 777 O O . ASP A 1 94 ? 1.824 -10.716 -6.294 1.00 89.50 94 ASP A O 1
ATOM 781 N N . ARG A 1 95 ? 0.931 -10.850 -8.348 1.00 90.38 95 ARG A N 1
ATOM 782 C CA . ARG A 1 95 ? 0.512 -9.447 -8.445 1.00 90.38 95 ARG A CA 1
ATOM 783 C C . ARG A 1 95 ? -0.649 -9.100 -7.513 1.00 90.38 95 ARG A C 1
ATOM 785 O O . ARG A 1 95 ? -0.974 -7.930 -7.341 1.00 90.38 95 ARG A O 1
ATOM 792 N N . ARG A 1 96 ? -1.289 -10.090 -6.897 1.00 91.62 96 ARG A N 1
ATOM 793 C CA . ARG A 1 96 ? -2.334 -9.897 -5.885 1.00 91.62 96 ARG A CA 1
ATOM 794 C C . ARG A 1 96 ? -1.775 -9.956 -4.468 1.00 91.62 96 ARG A C 1
ATOM 796 O O . ARG A 1 96 ? -2.500 -9.666 -3.515 1.00 91.62 96 ARG A O 1
ATOM 803 N N . MET A 1 97 ? -0.504 -10.304 -4.303 1.00 91.56 97 MET A N 1
ATOM 804 C CA . MET A 1 97 ? 0.126 -10.385 -2.997 1.00 91.56 97 MET A CA 1
ATOM 805 C C . MET A 1 97 ? 0.810 -9.062 -2.641 1.00 91.56 97 MET A C 1
ATOM 807 O O . MET A 1 97 ? 1.450 -8.413 -3.476 1.00 91.56 97 MET A O 1
ATOM 811 N N . VAL A 1 98 ? 0.645 -8.665 -1.378 1.00 91.88 98 VAL A N 1
ATOM 812 C CA . VAL A 1 98 ? 1.464 -7.628 -0.751 1.00 91.88 98 VAL A CA 1
ATOM 813 C C . VAL A 1 98 ? 2.629 -8.320 -0.072 1.00 91.88 98 VAL A C 1
ATOM 815 O O . VAL A 1 98 ? 2.435 -9.259 0.700 1.00 91.88 98 VAL A O 1
ATOM 818 N N . TYR A 1 99 ? 3.829 -7.828 -0.338 1.00 89.25 99 TYR A N 1
ATOM 819 C CA . TYR A 1 99 ? 5.044 -8.332 0.270 1.00 89.25 99 TYR A CA 1
ATOM 820 C C . TYR A 1 99 ? 5.529 -7.348 1.331 1.00 89.25 99 TYR A C 1
ATOM 822 O O . TYR A 1 99 ? 5.564 -6.135 1.112 1.00 89.25 99 TYR A O 1
ATOM 830 N N . TYR A 1 100 ? 5.939 -7.886 2.474 1.00 84.81 100 TYR A N 1
ATOM 831 C CA . TYR A 1 100 ? 6.506 -7.115 3.572 1.00 84.81 100 TYR A CA 1
ATOM 832 C C . TYR A 1 100 ? 7.969 -7.506 3.772 1.00 84.81 100 TYR A C 1
ATOM 834 O O . TYR A 1 100 ? 8.299 -8.690 3.641 1.00 84.81 100 TYR A O 1
ATOM 842 N N . PRO A 1 101 ? 8.847 -6.552 4.126 1.00 74.94 101 PRO A N 1
ATOM 843 C CA . PRO A 1 101 ? 10.173 -6.900 4.599 1.00 74.94 101 PRO A CA 1
ATOM 844 C C . PRO A 1 101 ? 10.014 -7.746 5.861 1.00 74.94 101 PRO A C 1
ATOM 846 O O . PRO A 1 101 ? 9.492 -7.281 6.871 1.00 74.94 101 PRO A O 1
ATOM 849 N N . TYR A 1 102 ? 10.439 -9.005 5.783 1.00 63.25 102 TYR A N 1
ATOM 850 C CA . TYR A 1 102 ? 10.567 -9.877 6.941 1.00 63.25 102 TYR A CA 1
ATOM 851 C C . TYR A 1 102 ? 11.430 -9.170 7.993 1.00 63.25 102 TYR A C 1
ATOM 853 O O . TYR A 1 102 ? 12.639 -9.026 7.820 1.00 63.25 102 TYR A O 1
ATOM 861 N N . THR A 1 103 ? 10.842 -8.714 9.093 1.00 48.78 103 THR A N 1
ATOM 862 C CA . THR A 1 103 ? 11.622 -8.544 10.317 1.00 48.78 103 THR A CA 1
ATOM 863 C C . THR A 1 103 ? 11.921 -9.953 10.800 1.00 48.78 103 THR A C 1
ATOM 865 O O . THR A 1 103 ? 10.964 -10.657 11.127 1.00 48.78 103 THR A O 1
ATOM 868 N N . PRO A 1 104 ? 13.186 -10.413 10.822 1.00 41.62 104 PRO A N 1
ATOM 869 C CA . PRO A 1 104 ? 13.489 -11.641 11.526 1.00 41.62 104 PRO A CA 1
ATOM 870 C C . PRO A 1 104 ? 13.077 -11.411 12.977 1.00 41.62 104 PRO A C 1
ATOM 872 O O . PRO A 1 104 ? 13.723 -10.663 13.708 1.00 41.62 104 PRO A O 1
ATOM 875 N N . SER A 1 105 ? 11.966 -12.016 13.392 1.00 41.47 105 SER A N 1
ATOM 876 C CA . SER A 1 105 ? 11.790 -12.340 14.797 1.00 41.47 105 SER A CA 1
ATOM 877 C C . SER A 1 105 ? 13.060 -13.078 15.238 1.00 41.47 105 SER A C 1
ATOM 879 O O . SER A 1 105 ? 13.584 -13.871 14.441 1.00 41.47 105 SER A O 1
ATOM 881 N N . PRO A 1 106 ? 13.588 -12.823 16.451 1.00 40.06 106 PRO A N 1
ATOM 882 C CA . PRO A 1 106 ? 14.696 -13.616 16.970 1.00 40.06 106 PRO A CA 1
ATOM 883 C C . PRO A 1 106 ? 14.347 -15.099 16.788 1.00 40.06 106 PRO A C 1
ATOM 885 O O . PRO A 1 106 ? 13.171 -15.451 16.932 1.00 40.06 106 PRO A O 1
ATOM 888 N N . PRO A 1 107 ? 15.309 -15.934 16.365 1.00 40.16 107 PRO A N 1
ATOM 889 C CA . PRO A 1 107 ? 15.027 -17.279 15.890 1.00 40.16 107 PRO A CA 1
ATOM 890 C C . PRO A 1 107 ? 14.266 -18.048 16.968 1.00 40.16 107 PRO A C 1
ATOM 892 O O . PRO A 1 107 ? 14.823 -18.408 18.001 1.00 40.16 107 PRO A O 1
ATOM 895 N N . GLN A 1 108 ? 12.978 -18.293 16.729 1.00 40.53 108 GLN A N 1
ATOM 896 C CA . GLN A 1 108 ? 12.304 -19.401 17.375 1.00 40.53 108 GLN A CA 1
ATOM 897 C C . GLN A 1 108 ? 12.867 -20.644 16.697 1.00 40.53 108 GLN A C 1
ATOM 899 O O . GLN A 1 108 ? 12.714 -20.818 15.488 1.00 40.53 108 GLN A O 1
ATOM 904 N N . CYS A 1 109 ? 13.609 -21.448 17.456 1.00 41.66 109 CYS A N 1
ATOM 905 C CA . CYS A 1 109 ? 14.069 -22.753 17.014 1.00 41.66 109 CYS A CA 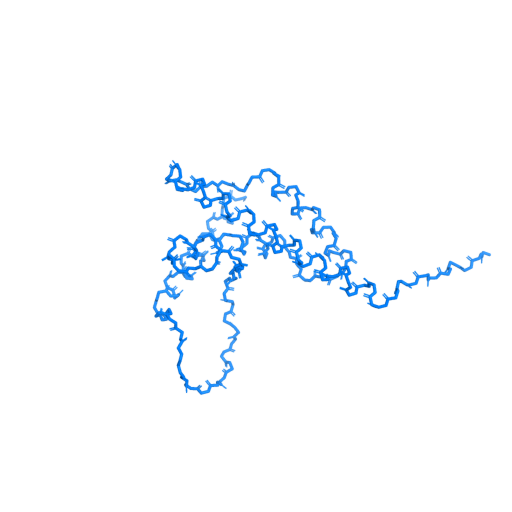1
ATOM 906 C C . CYS A 1 109 ? 12.852 -23.568 16.567 1.00 41.66 109 CYS A C 1
ATOM 908 O O . CYS A 1 109 ? 12.038 -23.958 17.401 1.00 41.66 109 CYS A O 1
ATOM 910 N N . VAL A 1 110 ? 12.725 -23.828 15.268 1.00 39.25 110 VAL A N 1
ATOM 911 C CA . VAL A 1 110 ? 11.816 -24.854 14.749 1.00 39.25 110 VAL A CA 1
ATOM 912 C C . VAL A 1 110 ? 12.549 -25.618 13.637 1.00 39.25 110 VAL A C 1
ATOM 914 O O . VAL A 1 110 ? 13.281 -24.980 12.875 1.00 39.25 110 VAL A O 1
ATOM 917 N N . PRO A 1 111 ? 12.442 -26.961 13.581 1.00 43.53 111 PRO A N 1
ATOM 918 C CA . PRO A 1 111 ? 13.375 -27.821 12.851 1.00 43.53 111 PRO A CA 1
ATOM 919 C C . PRO A 1 111 ? 13.243 -27.727 11.324 1.00 43.53 111 PRO A C 1
ATOM 921 O O . PRO A 1 111 ? 12.190 -27.390 10.788 1.00 43.53 111 PRO A O 1
ATOM 924 N N . GLU A 1 112 ? 14.344 -28.056 10.650 1.00 46.56 112 GLU A N 1
ATOM 925 C CA . GLU A 1 112 ? 14.568 -28.100 9.197 1.00 46.56 112 GLU A CA 1
ATOM 926 C C . GLU A 1 112 ? 13.453 -28.869 8.452 1.00 46.56 112 GLU A C 1
ATOM 928 O O . GLU A 1 112 ? 13.125 -29.992 8.817 1.00 46.56 112 GLU A O 1
ATOM 933 N N . HIS A 1 113 ? 12.769 -28.289 7.452 1.00 48.09 113 HIS A N 1
ATOM 934 C CA . HIS A 1 113 ? 13.027 -28.350 5.989 1.00 48.09 113 HIS A CA 1
ATOM 935 C C . HIS A 1 113 ? 11.724 -28.772 5.247 1.00 48.09 113 HIS A C 1
ATOM 937 O O . HIS A 1 113 ? 10.839 -29.337 5.881 1.00 48.09 113 HIS A O 1
ATOM 943 N N . PRO A 1 114 ? 11.596 -28.632 3.907 1.00 58.88 114 PRO A N 1
ATOM 944 C CA . PRO A 1 114 ? 11.962 -27.495 3.055 1.00 58.88 114 PRO A CA 1
ATOM 945 C C . PRO A 1 114 ? 10.866 -27.145 2.014 1.00 58.88 114 PRO A C 1
ATOM 947 O O . PRO A 1 114 ? 10.206 -28.023 1.485 1.00 58.88 114 PRO A O 1
ATOM 950 N N . THR A 1 115 ? 10.750 -25.867 1.643 1.00 40.72 115 THR A N 1
ATOM 951 C CA . THR A 1 115 ? 10.752 -25.372 0.241 1.00 40.72 115 THR A CA 1
ATOM 952 C C . THR A 1 115 ? 10.502 -23.870 0.286 1.00 40.72 115 THR A C 1
ATO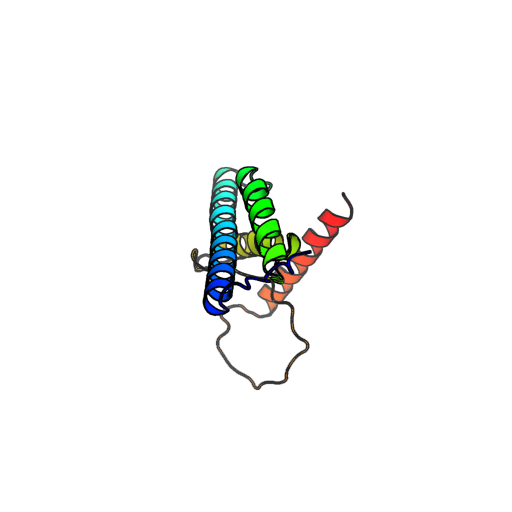M 954 O O . THR A 1 115 ? 9.400 -23.386 0.045 1.00 40.72 115 THR A O 1
ATOM 957 N N . ASN A 1 116 ? 11.536 -23.112 0.644 1.00 49.19 116 ASN A N 1
ATOM 958 C CA . ASN A 1 116 ? 11.549 -21.686 0.355 1.00 49.19 116 ASN A CA 1
ATOM 959 C C . ASN A 1 116 ? 12.252 -21.541 -1.007 1.00 49.19 116 ASN A C 1
ATOM 961 O O . ASN A 1 116 ? 13.436 -21.878 -1.089 1.00 49.19 116 ASN A O 1
ATOM 965 N N . PRO A 1 117 ? 11.561 -21.128 -2.086 1.00 50.59 117 PRO A N 1
ATOM 966 C CA . PRO A 1 117 ? 12.144 -21.076 -3.432 1.00 50.59 117 PRO A CA 1
ATOM 967 C C . PRO A 1 117 ? 13.258 -20.024 -3.556 1.00 50.59 117 PRO A C 1
ATOM 969 O O . PRO A 1 117 ? 14.016 -20.020 -4.524 1.00 50.59 117 PRO A O 1
ATOM 972 N N . PHE A 1 118 ? 13.401 -19.151 -2.559 1.00 48.94 118 PHE A N 1
ATOM 973 C CA . PHE A 1 118 ? 14.422 -18.119 -2.527 1.00 48.94 118 PHE A CA 1
ATOM 974 C C . PHE A 1 118 ? 15.652 -18.610 -1.765 1.00 48.94 118 PHE A C 1
ATOM 976 O O . PHE A 1 118 ? 15.601 -18.867 -0.559 1.00 48.94 118 PHE A O 1
ATOM 983 N N . LYS A 1 119 ? 16.796 -18.711 -2.457 1.00 51.09 119 LYS A N 1
ATOM 984 C CA . LYS A 1 119 ? 18.075 -19.011 -1.805 1.00 51.09 119 LYS A CA 1
ATOM 985 C C . LYS A 1 119 ? 18.318 -17.942 -0.736 1.00 51.09 119 LYS A C 1
ATOM 987 O O . LYS A 1 119 ? 18.312 -16.748 -1.020 1.00 51.09 119 LYS A O 1
ATOM 992 N N . ALA A 1 120 ? 18.591 -18.357 0.500 1.00 53.53 120 ALA A N 1
ATOM 993 C CA . ALA A 1 120 ? 18.767 -17.459 1.650 1.00 53.53 120 ALA A CA 1
ATOM 994 C C . ALA A 1 120 ? 19.870 -16.386 1.477 1.00 53.53 120 ALA A C 1
ATOM 996 O O . ALA A 1 120 ? 19.952 -15.439 2.262 1.00 53.53 120 ALA A O 1
ATOM 997 N N . LYS A 1 121 ? 20.748 -16.535 0.475 1.00 49.78 121 LYS A N 1
ATOM 998 C CA . LYS A 1 121 ? 21.743 -15.527 0.078 1.00 49.78 121 LYS A CA 1
ATOM 999 C C . LYS A 1 121 ? 21.114 -14.367 -0.703 1.00 49.78 121 LYS A C 1
ATOM 1001 O O . LYS A 1 121 ? 21.479 -13.221 -0.454 1.00 49.78 121 LYS A O 1
ATOM 1006 N N . ASP A 1 122 ? 20.134 -14.648 -1.556 1.00 52.56 122 ASP A N 1
ATOM 1007 C CA . ASP A 1 122 ? 19.445 -13.646 -2.377 1.00 52.56 122 ASP A CA 1
ATOM 1008 C C . ASP A 1 122 ? 18.529 -12.783 -1.508 1.00 52.56 122 ASP A C 1
ATOM 1010 O O . ASP A 1 122 ? 18.549 -11.559 -1.607 1.00 52.56 122 ASP A O 1
ATOM 1014 N N . VAL A 1 123 ? 17.842 -13.407 -0.543 1.00 54.81 123 VAL A N 1
ATOM 1015 C CA . VAL A 1 123 ? 17.048 -12.697 0.473 1.00 54.81 123 VAL A CA 1
ATOM 1016 C C . VAL A 1 123 ? 17.933 -11.793 1.334 1.00 54.81 123 VAL A C 1
ATOM 1018 O O . VAL A 1 123 ? 17.582 -10.643 1.574 1.00 54.81 123 VAL A O 1
ATOM 1021 N N . ARG A 1 124 ? 19.113 -12.260 1.769 1.00 55.88 124 ARG A N 1
ATOM 1022 C CA . ARG A 1 124 ? 20.040 -11.431 2.561 1.00 55.88 124 ARG A CA 1
ATOM 1023 C C . ARG A 1 124 ? 20.573 -10.238 1.775 1.00 55.88 124 ARG A C 1
ATOM 1025 O O . ARG A 1 124 ? 20.543 -9.125 2.286 1.00 55.88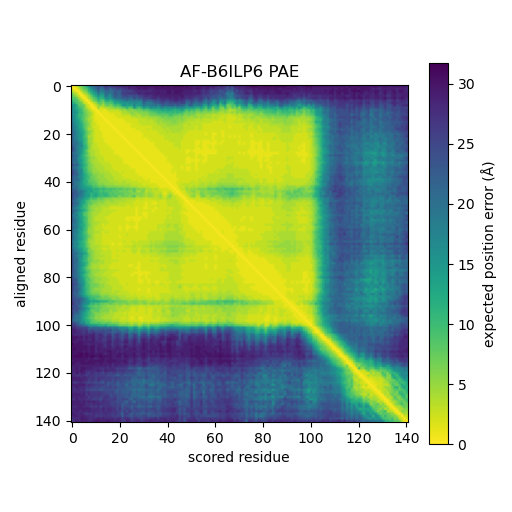 124 ARG A O 1
ATOM 1032 N N . ARG A 1 125 ? 21.003 -10.448 0.528 1.00 52.44 125 ARG A N 1
ATOM 1033 C CA . ARG A 1 125 ? 21.493 -9.367 -0.341 1.00 52.44 125 ARG A CA 1
ATOM 1034 C C . ARG A 1 125 ? 20.399 -8.335 -0.622 1.00 52.44 125 ARG A C 1
ATOM 1036 O O . ARG A 1 125 ? 20.654 -7.134 -0.565 1.00 52.44 125 ARG A O 1
ATOM 1043 N N . PHE A 1 126 ? 19.175 -8.808 -0.844 1.00 58.12 126 PHE A N 1
ATOM 1044 C CA . PHE A 1 126 ? 17.992 -7.973 -1.007 1.00 58.12 126 PHE A CA 1
ATOM 1045 C C . PHE A 1 126 ? 17.695 -7.137 0.247 1.00 58.12 126 PHE A C 1
ATOM 1047 O O . PHE A 1 126 ? 17.548 -5.918 0.160 1.00 58.12 126 PHE A O 1
ATOM 1054 N N . MET A 1 127 ? 17.708 -7.757 1.428 1.00 55.22 127 MET A N 1
ATOM 1055 C CA . MET A 1 127 ? 17.485 -7.070 2.703 1.00 55.22 127 MET A CA 1
ATOM 1056 C C . MET A 1 127 ? 18.554 -6.018 3.015 1.00 55.22 127 MET A C 1
ATOM 1058 O O . MET A 1 127 ? 18.214 -4.917 3.448 1.00 55.22 127 MET A O 1
ATOM 1062 N N . SER A 1 128 ? 19.828 -6.304 2.734 1.00 57.22 128 SER A N 1
ATOM 1063 C CA . SER A 1 128 ? 20.910 -5.325 2.889 1.00 57.22 128 SER A CA 1
ATOM 1064 C C . SER A 1 128 ? 20.741 -4.125 1.950 1.00 57.22 128 SER A C 1
ATOM 1066 O O . SER A 1 128 ? 20.993 -2.991 2.351 1.00 57.22 128 SER A O 1
ATOM 1068 N N . SER A 1 129 ? 20.249 -4.338 0.723 1.00 54.44 129 SER A N 1
ATOM 1069 C CA . SER A 1 129 ? 19.983 -3.235 -0.213 1.00 54.44 129 SER A CA 1
ATOM 1070 C C . SER A 1 129 ? 18.847 -2.314 0.258 1.00 54.44 129 SER A C 1
ATOM 1072 O O . SER A 1 129 ? 18.925 -1.098 0.100 1.00 54.44 129 SER A O 1
ATOM 1074 N N . LEU A 1 130 ? 17.824 -2.867 0.918 1.00 54.16 130 LEU A N 1
ATOM 1075 C CA . LEU A 1 130 ? 16.691 -2.108 1.458 1.00 54.16 130 LEU A CA 1
ATOM 1076 C C . LEU A 1 130 ? 17.051 -1.304 2.713 1.00 54.16 130 LEU A C 1
ATOM 1078 O O . LEU A 1 130 ? 16.530 -0.202 2.910 1.00 54.16 130 LEU A O 1
ATOM 1082 N N . GLN A 1 131 ? 17.954 -1.825 3.548 1.00 53.28 131 GLN A N 1
ATOM 1083 C CA . GLN A 1 131 ? 18.501 -1.071 4.678 1.00 53.28 131 GLN A CA 1
ATOM 1084 C C . GLN A 1 131 ? 19.260 0.167 4.190 1.00 53.28 131 GLN A C 1
ATOM 1086 O O . GLN A 1 131 ? 19.021 1.252 4.711 1.00 53.28 131 GLN A O 1
ATOM 1091 N N . ASN A 1 132 ? 20.064 0.048 3.130 1.00 46.59 132 ASN A N 1
ATOM 1092 C CA . ASN A 1 132 ? 20.806 1.183 2.573 1.00 46.59 132 ASN A CA 1
ATOM 1093 C C . ASN A 1 132 ? 19.885 2.276 2.000 1.00 46.59 132 ASN A C 1
ATOM 1095 O O . ASN A 1 132 ? 20.102 3.454 2.272 1.00 46.59 132 ASN A O 1
ATOM 1099 N N . ILE A 1 133 ? 18.798 1.898 1.315 1.00 47.44 133 ILE A N 1
ATOM 1100 C CA . ILE A 1 133 ? 17.798 2.857 0.803 1.00 47.44 133 ILE A CA 1
ATOM 1101 C C . ILE A 1 133 ? 17.088 3.594 1.955 1.00 47.44 133 ILE A C 1
ATOM 1103 O O . ILE A 1 133 ? 16.823 4.792 1.870 1.00 47.44 133 ILE A O 1
ATOM 1107 N N . THR A 1 134 ? 16.802 2.897 3.060 1.00 42.06 134 THR A N 1
ATOM 1108 C CA . THR A 1 134 ? 16.144 3.503 4.233 1.00 42.06 134 THR A CA 1
ATOM 1109 C C . THR A 1 134 ? 17.065 4.510 4.939 1.00 42.06 134 THR A C 1
ATOM 1111 O O . THR A 1 134 ? 16.603 5.548 5.419 1.00 42.06 134 THR A O 1
ATOM 1114 N N . THR A 1 135 ? 18.371 4.239 4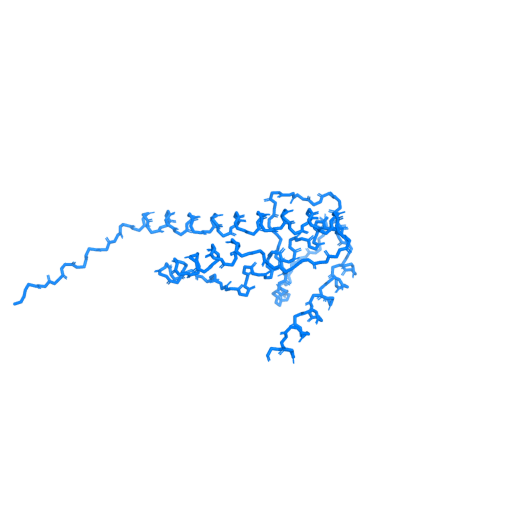.968 1.00 41.34 135 THR A N 1
ATOM 1115 C CA . THR A 1 135 ? 19.379 5.121 5.571 1.00 41.34 135 THR A CA 1
ATOM 1116 C C . THR A 1 135 ? 19.600 6.388 4.737 1.00 41.34 135 THR A C 1
ATOM 1118 O O . THR A 1 135 ? 19.623 7.484 5.293 1.00 41.34 135 THR A O 1
ATOM 1121 N N . GLU A 1 136 ? 19.655 6.286 3.406 1.00 40.91 136 GLU A N 1
ATOM 1122 C CA . GLU A 1 136 ? 19.827 7.455 2.525 1.00 40.91 136 GLU A CA 1
ATOM 1123 C C . GLU A 1 136 ? 18.641 8.432 2.567 1.00 40.91 136 GLU A C 1
ATOM 1125 O O . GLU A 1 136 ? 18.843 9.646 2.523 1.00 40.91 136 GLU A O 1
ATOM 1130 N N . MET A 1 137 ? 17.408 7.933 2.727 1.00 36.78 137 MET A N 1
ATOM 1131 C CA . MET A 1 137 ? 16.220 8.788 2.875 1.00 36.78 137 MET A CA 1
ATOM 1132 C C . MET A 1 137 ? 16.146 9.513 4.228 1.00 36.78 137 MET A C 1
ATOM 1134 O O . MET A 1 137 ? 15.415 10.491 4.343 1.00 36.78 137 MET A O 1
ATOM 1138 N N . THR A 1 138 ? 16.888 9.054 5.240 1.00 39.31 138 THR A N 1
ATOM 1139 C CA . THR A 1 138 ? 16.910 9.674 6.577 1.00 39.31 138 THR A CA 1
ATOM 1140 C C . THR A 1 138 ? 17.995 10.751 6.690 1.00 39.31 138 THR A C 1
ATOM 1142 O O . THR A 1 138 ? 17.854 11.678 7.474 1.00 39.31 138 THR A O 1
ATOM 1145 N N . ILE A 1 139 ? 19.065 10.660 5.893 1.00 43.09 139 ILE A N 1
ATOM 1146 C CA . ILE A 1 139 ? 20.203 11.599 5.935 1.00 43.09 139 ILE A CA 1
ATOM 1147 C C . ILE A 1 139 ? 19.957 12.852 5.070 1.00 43.09 139 ILE A C 1
ATOM 1149 O O . ILE A 1 139 ? 20.610 13.873 5.263 1.00 43.09 139 ILE A O 1
ATOM 1153 N N . ARG A 1 140 ? 19.015 12.798 4.119 1.00 39.47 140 ARG A N 1
ATOM 1154 C CA . ARG A 1 140 ? 18.679 13.920 3.217 1.00 39.47 140 ARG A CA 1
ATOM 1155 C C . ARG A 1 140 ? 17.346 14.619 3.537 1.00 39.47 140 ARG A C 1
ATOM 1157 O O . ARG A 1 140 ? 16.860 15.371 2.693 1.00 39.47 140 ARG A O 1
ATOM 1164 N N . GLY A 1 141 ? 16.744 14.326 4.691 1.00 37.47 141 GLY A N 1
ATOM 1165 C CA . GLY A 1 141 ? 15.504 14.945 5.175 1.00 37.47 141 GLY A CA 1
ATOM 1166 C C . GLY A 1 141 ? 15.766 16.056 6.175 1.00 37.47 141 GLY A C 1
ATOM 1167 O O . GLY A 1 141 ? 16.677 15.868 7.009 1.00 37.47 141 GLY A O 1
#

Sequence (141 aa):
MPKSAKYSLPAEHIKQLEDRCRAECRDLILCTADFLEFYYKRHGCDATLPNWSKKWMTHLLGRANTLNLPITRKILTQAMFFTIRVRQNFEHADRRMVYYPYTPSPPQCVPEHPTNPFKAKDVRRFMSSLQNITTEMTIRG

Solvent-accessible surface area (backbone atoms only — not comparable to full-atom values): 8683 Å² total; per-residue (Å²): 131,85,77,81,78,81,83,72,78,57,69,69,58,53,51,53,52,52,52,50,52,53,50,50,53,50,48,54,30,44,56,48,21,53,52,46,48,51,45,25,76,75,69,76,47,89,71,77,85,51,70,68,56,57,54,52,49,55,55,49,42,55,52,27,57,78,66,70,43,98,61,48,75,66,57,53,52,48,28,21,55,40,29,32,51,46,49,74,77,33,89,84,52,62,84,87,58,84,38,66,78,80,71,81,67,79,82,74,88,70,84,91,84,87,86,72,93,64,56,74,64,59,56,48,55,50,51,55,54,52,51,52,56,57,52,57,62,60,74,77,104